Protein AF-A0A432ML93-F1 (afdb_monomer)

Foldseek 3Di:
DDPLVVVLVVLVVVVVVLVVVCVPPDLVQQLPAPVVRQAGNLLVLLLLLLVLCVPLPCVPPNDDPCCCVLPNPLSCQCNHPPHGRDSDPVSDDRSVVSVSSSVSSSVVSSVVSD

Mean predicted aligned error: 2.67 Å

Organism: NCBI:txid2080755

Solvent-accessible surface area (backbone atoms only — not comparable to full-atom values): 6580 Å² total; per-residue (Å²): 131,54,77,64,56,52,51,53,52,48,54,54,49,53,49,52,54,55,49,60,63,46,76,81,51,60,69,88,54,26,39,54,53,53,91,93,49,82,53,28,53,51,49,53,52,32,28,51,28,40,49,50,38,49,62,62,36,35,70,73,73,46,87,56,94,66,42,58,80,48,56,36,71,67,54,48,55,65,32,28,94,88,48,75,69,69,62,56,63,89,82,49,75,57,60,70,58,40,50,50,35,30,53,48,34,52,54,52,40,51,69,74,74,110

InterPro domains:
  IPR024775 Hercynine oxygenase, DinB-like domain [PF12867] (13-113)
  IPR034660 DinB/YfiT-like putative metalloenzymes [G3DSA:1.20.120.450] (2-114)
  IPR034660 DinB/YfiT-like putative metalloenzymes [SSF109854] (3-113)

Str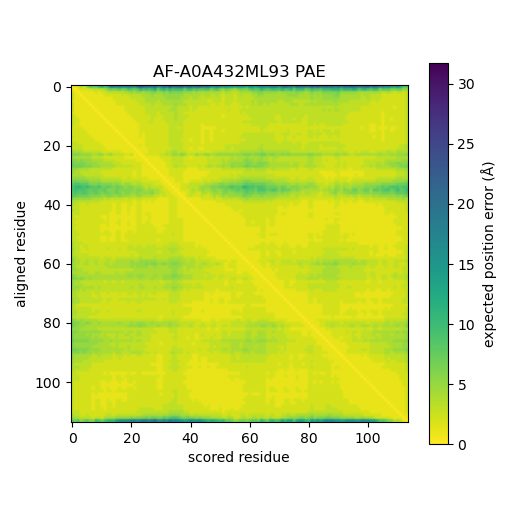ucture (mmCIF, N/CA/C/O backbone):
data_AF-A0A432ML93-F1
#
_entry.id   AF-A0A432ML93-F1
#
loop_
_atom_site.group_PDB
_atom_site.id
_atom_site.type_symbol
_atom_site.label_atom_id
_atom_site.label_alt_id
_atom_site.label_comp_id
_atom_site.label_asym_id
_atom_site.label_entity_id
_atom_site.label_seq_id
_atom_site.pdbx_PDB_ins_code
_atom_site.Cartn_x
_atom_site.Cartn_y
_atom_site.Cartn_z
_atom_site.occupancy
_atom_site.B_iso_or_equiv
_atom_site.auth_seq_id
_atom_site.auth_comp_id
_atom_site.auth_asym_id
_atom_site.auth_atom_id
_atom_site.pdbx_PDB_model_num
ATOM 1 N N . MET A 1 1 ? -27.423 5.506 6.562 1.00 77.12 1 MET A N 1
ATOM 2 C CA . MET A 1 1 ? -25.968 5.454 6.367 1.00 77.12 1 MET A CA 1
ATOM 3 C C . MET A 1 1 ? -25.321 6.489 7.273 1.00 77.12 1 MET A C 1
ATOM 5 O O . MET A 1 1 ? -25.632 7.671 7.145 1.00 77.12 1 MET A O 1
ATOM 9 N N . SER A 1 2 ? -24.512 6.057 8.233 1.00 94.62 2 SER A N 1
ATOM 10 C CA . SER A 1 2 ? -23.703 6.920 9.088 1.00 94.62 2 SER A CA 1
ATOM 11 C C . SER A 1 2 ? -22.496 7.464 8.315 1.00 94.62 2 SER A C 1
ATOM 13 O O . SER A 1 2 ? -22.122 6.951 7.259 1.00 94.62 2 SER A O 1
ATOM 15 N N . ARG A 1 3 ? -21.850 8.508 8.849 1.00 94.50 3 ARG A N 1
ATOM 16 C CA . ARG A 1 3 ? -20.603 9.032 8.268 1.00 94.50 3 ARG A CA 1
ATOM 17 C C . ARG A 1 3 ? -19.490 7.979 8.263 1.00 94.50 3 ARG A C 1
ATOM 19 O O . ARG A 1 3 ? -18.679 7.983 7.346 1.00 94.50 3 ARG A O 1
ATOM 26 N N . LEU A 1 4 ? -19.454 7.105 9.269 1.00 92.12 4 LEU A N 1
ATOM 27 C CA . LEU A 1 4 ? -18.480 6.020 9.348 1.00 92.12 4 LEU A CA 1
ATOM 28 C C . LEU A 1 4 ? -18.737 4.972 8.260 1.00 92.12 4 LEU A C 1
ATOM 30 O O . LEU A 1 4 ? -17.817 4.652 7.520 1.00 92.12 4 LEU A O 1
ATOM 34 N N . GLU A 1 5 ? -19.990 4.536 8.094 1.00 94.69 5 GLU A N 1
ATOM 35 C CA . GLU A 1 5 ? -20.388 3.588 7.038 1.00 94.69 5 GLU A CA 1
ATOM 36 C C . GLU A 1 5 ? -20.008 4.114 5.645 1.00 94.69 5 GLU A C 1
ATOM 38 O O . GLU A 1 5 ? -19.410 3.392 4.853 1.00 94.69 5 GLU A O 1
ATOM 43 N N . LEU A 1 6 ? -20.250 5.404 5.376 1.00 95.75 6 LEU A N 1
ATOM 44 C CA . LEU A 1 6 ? -19.842 6.035 4.117 1.00 95.75 6 LEU A CA 1
ATOM 45 C C . LEU A 1 6 ? -18.318 5.990 3.898 1.00 95.75 6 LEU A C 1
ATOM 47 O O . LEU A 1 6 ? -17.862 5.737 2.785 1.00 95.75 6 LEU A O 1
ATOM 51 N N . LEU A 1 7 ? -17.522 6.265 4.935 1.00 93.12 7 LEU A N 1
ATOM 52 C CA . LEU A 1 7 ? -16.058 6.257 4.835 1.00 93.12 7 LEU A CA 1
ATOM 53 C C . LEU A 1 7 ? -15.514 4.837 4.634 1.00 93.12 7 LEU A C 1
ATOM 55 O O . LEU A 1 7 ? -14.605 4.644 3.829 1.00 93.12 7 LEU A O 1
ATOM 59 N N . VAL A 1 8 ? -16.094 3.846 5.311 1.00 94.44 8 VAL A N 1
ATOM 60 C CA . VAL A 1 8 ? -15.763 2.427 5.120 1.00 94.44 8 VAL A CA 1
ATOM 61 C C . VAL A 1 8 ? -16.056 1.996 3.678 1.00 94.44 8 VAL A C 1
ATOM 63 O O . VAL A 1 8 ? -15.187 1.416 3.020 1.00 94.44 8 VAL A O 1
ATOM 66 N N . ASP A 1 9 ? -17.216 2.371 3.133 1.00 96.19 9 ASP A N 1
ATOM 67 C CA . ASP A 1 9 ? -17.572 2.103 1.734 1.00 96.19 9 ASP A CA 1
ATOM 68 C C . ASP A 1 9 ? -16.611 2.770 0.739 1.00 96.19 9 ASP A C 1
ATOM 70 O O . ASP A 1 9 ? -16.273 2.186 -0.300 1.00 96.19 9 ASP A O 1
ATOM 74 N N . GLN A 1 10 ? -16.134 3.981 1.043 1.00 96.00 10 GLN A N 1
ATOM 75 C CA . GLN A 1 10 ? -15.146 4.684 0.221 1.00 96.00 10 GLN A CA 1
ATOM 76 C C . GLN A 1 10 ? -13.784 3.983 0.229 1.00 96.00 10 GLN A C 1
ATOM 78 O O . GLN A 1 10 ? -13.203 3.800 -0.844 1.00 96.00 10 GLN A O 1
ATOM 83 N N . ILE A 1 11 ? -13.303 3.531 1.392 1.00 95.56 11 ILE A N 1
ATOM 84 C CA . ILE A 1 11 ? -12.059 2.750 1.497 1.00 95.56 11 ILE A CA 1
ATOM 85 C C . ILE A 1 11 ? -12.195 1.450 0.690 1.00 95.56 11 ILE A C 1
ATOM 87 O O . ILE A 1 11 ? -11.336 1.137 -0.137 1.00 95.56 11 ILE A O 1
ATOM 91 N N . GLY A 1 12 ? -13.312 0.731 0.842 1.00 97.12 12 GLY A N 1
ATOM 92 C CA . GLY A 1 12 ? -13.589 -0.484 0.070 1.00 97.12 12 GLY A CA 1
ATOM 93 C C . GLY A 1 12 ? -13.683 -0.237 -1.442 1.00 97.12 12 GLY A C 1
ATOM 94 O O . GLY A 1 12 ? -13.204 -1.041 -2.241 1.00 97.12 12 GLY A O 1
ATOM 95 N N . SER A 1 13 ? -14.261 0.890 -1.861 1.00 97.81 13 SER A N 1
ATOM 96 C CA . SER A 1 13 ? -14.356 1.262 -3.279 1.00 97.81 13 SER A CA 1
ATOM 97 C C . SER A 1 13 ? -12.990 1.598 -3.877 1.00 97.81 13 SER A C 1
ATOM 99 O O . SER A 1 13 ? -12.653 1.088 -4.946 1.00 97.81 13 SER A O 1
ATOM 101 N N . ALA A 1 14 ? -12.171 2.381 -3.168 1.00 97.44 14 ALA A N 1
ATOM 102 C CA . ALA A 1 14 ? -10.799 2.685 -3.573 1.00 97.44 14 ALA A CA 1
ATOM 103 C C . ALA A 1 14 ? -9.937 1.415 -3.667 1.00 97.44 14 ALA A C 1
ATOM 105 O O . ALA A 1 14 ? -9.172 1.256 -4.624 1.00 97.44 14 ALA A O 1
ATOM 106 N N . ARG A 1 15 ? -10.107 0.475 -2.725 1.00 97.88 15 ARG A N 1
ATOM 107 C CA . ARG A 1 15 ? -9.464 -0.844 -2.756 1.00 97.88 15 ARG A CA 1
ATOM 108 C C . ARG A 1 15 ? -9.823 -1.609 -4.026 1.00 97.88 15 ARG A C 1
ATOM 110 O O . ARG A 1 15 ? -8.921 -2.029 -4.745 1.00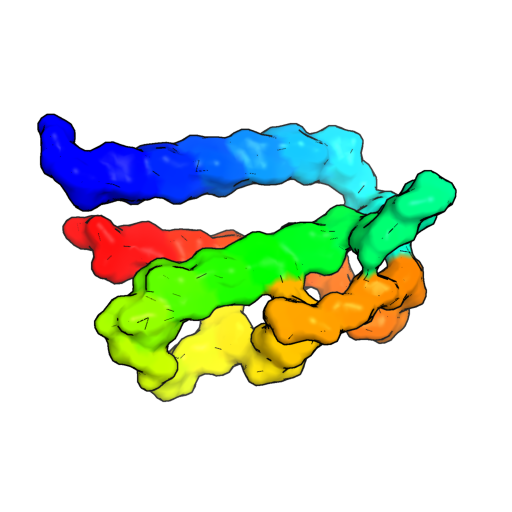 97.88 15 ARG A O 1
ATOM 117 N N . ARG A 1 16 ? -11.120 -1.773 -4.313 1.00 98.06 16 ARG A N 1
ATOM 118 C CA . ARG A 1 16 ? -11.596 -2.515 -5.494 1.00 98.06 16 ARG A CA 1
ATOM 119 C C . ARG A 1 16 ? -11.088 -1.905 -6.795 1.00 98.06 16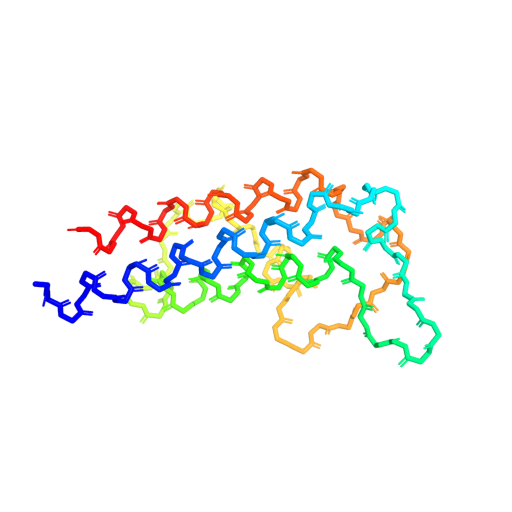 ARG A C 1
ATOM 121 O O . ARG A 1 16 ? -10.589 -2.640 -7.635 1.00 98.06 16 ARG A O 1
ATOM 128 N N . TYR A 1 17 ? -11.160 -0.581 -6.926 1.00 97.88 17 TYR A N 1
ATOM 129 C CA . TYR A 1 17 ? -10.642 0.119 -8.100 1.00 97.88 17 TYR A CA 1
ATOM 130 C C . TYR A 1 17 ? -9.130 -0.079 -8.271 1.00 97.88 17 TYR A C 1
ATOM 132 O O . TYR A 1 17 ? -8.653 -0.371 -9.363 1.00 97.88 17 TYR A O 1
ATOM 140 N N . SER A 1 18 ? -8.366 0.019 -7.180 1.00 96.94 18 SER A N 1
ATOM 141 C CA . SER A 1 18 ? -6.919 -0.216 -7.232 1.00 96.94 18 SER A CA 1
ATOM 142 C C . SER A 1 18 ? -6.606 -1.646 -7.669 1.00 96.94 18 SER A C 1
ATOM 144 O O . SER A 1 18 ? -5.729 -1.845 -8.498 1.00 96.94 18 SER A O 1
ATOM 146 N N . LEU A 1 19 ? -7.337 -2.639 -7.150 1.00 96.94 19 LEU A N 1
ATOM 147 C CA . LEU A 1 19 ? -7.161 -4.037 -7.544 1.00 96.94 19 LEU A CA 1
ATOM 148 C C . LEU A 1 19 ? -7.532 -4.281 -9.010 1.00 96.94 19 LEU A C 1
ATOM 150 O O . LEU A 1 19 ? -6.759 -4.938 -9.695 1.00 96.94 19 LEU A O 1
ATOM 154 N N . SER A 1 20 ? -8.618 -3.688 -9.516 1.00 97.25 20 SER A N 1
ATOM 155 C CA . SER A 1 20 ? -8.982 -3.842 -10.930 1.00 97.25 20 SER A CA 1
ATOM 156 C C . SER A 1 20 ? -7.925 -3.279 -11.880 1.00 97.25 20 SER A C 1
ATOM 158 O O . SER A 1 20 ? -7.739 -3.815 -12.960 1.00 97.25 20 SER A O 1
ATOM 160 N N . LEU A 1 21 ? -7.198 -2.226 -11.480 1.00 95.62 21 LEU A N 1
ATOM 161 C CA . LEU A 1 21 ? -6.063 -1.727 -12.267 1.00 95.62 21 LEU A CA 1
ATOM 162 C C . LEU A 1 21 ? -4.872 -2.695 -12.257 1.00 95.62 21 LEU A C 1
ATOM 164 O O . LEU A 1 21 ? -4.107 -2.728 -13.215 1.00 95.62 21 LEU A O 1
ATOM 168 N N . LEU A 1 22 ? -4.679 -3.445 -11.168 1.00 96.12 22 LEU A N 1
ATOM 169 C CA . LEU A 1 22 ? -3.581 -4.407 -11.042 1.00 96.12 22 LEU A CA 1
ATOM 170 C C . LEU A 1 22 ? -3.856 -5.713 -11.785 1.00 96.12 22 LEU A C 1
ATOM 172 O O . LEU A 1 22 ? -2.900 -6.356 -12.208 1.00 96.12 22 LEU A O 1
ATOM 176 N N . ASP A 1 23 ? -5.123 -6.098 -11.940 1.00 95.38 23 ASP A N 1
ATOM 177 C CA . ASP A 1 23 ? -5.511 -7.337 -12.624 1.00 95.38 23 ASP A CA 1
ATOM 178 C C . ASP A 1 23 ? -5.054 -7.358 -14.100 1.00 95.38 23 ASP A C 1
ATOM 180 O O . ASP A 1 23 ? -4.777 -8.426 -14.643 1.00 95.38 23 ASP A O 1
ATOM 184 N N . ASP A 1 24 ? -4.869 -6.182 -14.710 1.00 94.38 24 ASP A N 1
ATOM 185 C CA . ASP A 1 24 ? -4.379 -6.018 -16.086 1.00 94.38 24 ASP A CA 1
ATOM 186 C C . ASP A 1 24 ? -2.842 -5.876 -16.193 1.00 94.38 24 ASP A C 1
ATOM 188 O O . ASP A 1 24 ? -2.308 -5.663 -17.285 1.00 94.38 24 ASP A O 1
ATOM 192 N N . ILE A 1 25 ? -2.097 -5.974 -15.081 1.00 96.12 25 ILE A N 1
ATOM 193 C CA . ILE A 1 25 ? -0.639 -5.772 -15.045 1.00 96.12 25 ILE A CA 1
ATOM 194 C C . ILE A 1 25 ? 0.063 -7.065 -14.629 1.00 96.12 25 ILE A C 1
ATOM 196 O O . ILE A 1 25 ? -0.026 -7.504 -13.480 1.00 96.12 25 ILE A O 1
ATOM 200 N N . ALA A 1 26 ? 0.849 -7.641 -15.541 1.00 95.69 26 ALA A N 1
ATOM 201 C CA . ALA A 1 26 ? 1.651 -8.824 -15.249 1.00 95.69 26 ALA A CA 1
ATOM 202 C C . ALA A 1 26 ? 2.638 -8.564 -14.096 1.00 95.69 26 ALA A C 1
ATOM 204 O O . ALA A 1 26 ? 3.308 -7.533 -14.059 1.00 95.69 26 ALA A O 1
ATOM 205 N N . GLU A 1 27 ? 2.789 -9.523 -13.175 1.00 93.50 27 GLU A N 1
ATOM 206 C CA . GLU A 1 27 ? 3.689 -9.374 -12.016 1.00 93.50 27 GLU A CA 1
ATOM 207 C C . GLU A 1 27 ? 5.141 -9.057 -12.415 1.00 93.50 27 GLU A C 1
ATOM 209 O O . GLU A 1 27 ? 5.820 -8.298 -11.725 1.00 93.50 27 GLU A O 1
ATOM 214 N N . GLY A 1 28 ? 5.609 -9.585 -13.552 1.00 94.25 28 GLY A N 1
ATOM 215 C CA . GLY A 1 28 ? 6.945 -9.299 -14.087 1.00 94.25 28 GLY A CA 1
ATOM 216 C C . GLY A 1 28 ? 7.173 -7.826 -14.446 1.00 94.25 28 GLY A C 1
ATOM 217 O O . GLY A 1 28 ? 8.311 -7.366 -14.433 1.00 94.25 28 GLY A O 1
ATOM 218 N N . ASP A 1 29 ? 6.102 -7.068 -14.689 1.00 96.31 29 ASP A N 1
ATOM 219 C CA . ASP A 1 29 ? 6.162 -5.645 -15.019 1.00 96.31 29 ASP A CA 1
ATOM 220 C C . ASP A 1 29 ? 6.091 -4.735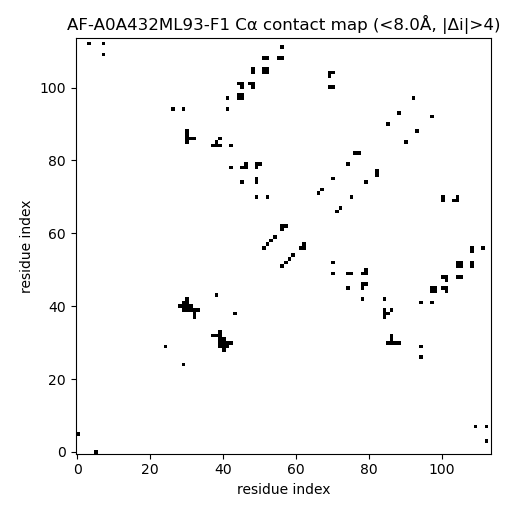 -13.784 1.00 96.31 29 ASP A C 1
ATOM 222 O O . ASP A 1 29 ? 6.196 -3.514 -13.911 1.00 96.31 29 ASP A O 1
ATOM 226 N N . TRP A 1 30 ? 5.942 -5.283 -12.572 1.00 97.44 30 TRP A N 1
ATOM 227 C CA . TRP A 1 30 ? 5.702 -4.466 -11.376 1.00 97.44 30 TRP A CA 1
ATOM 228 C C . TRP A 1 30 ? 6.863 -3.541 -10.988 1.00 97.44 30 TRP A C 1
ATOM 230 O O . TRP A 1 30 ? 6.646 -2.524 -10.321 1.00 97.44 30 TRP A O 1
ATOM 240 N N . PHE A 1 31 ? 8.085 -3.885 -11.390 1.00 97.56 31 PHE A N 1
ATOM 241 C CA . PHE A 1 31 ? 9.299 -3.101 -11.131 1.00 97.56 31 PHE A CA 1
ATOM 242 C C . PHE A 1 31 ? 9.694 -2.215 -12.316 1.00 97.56 31 PHE 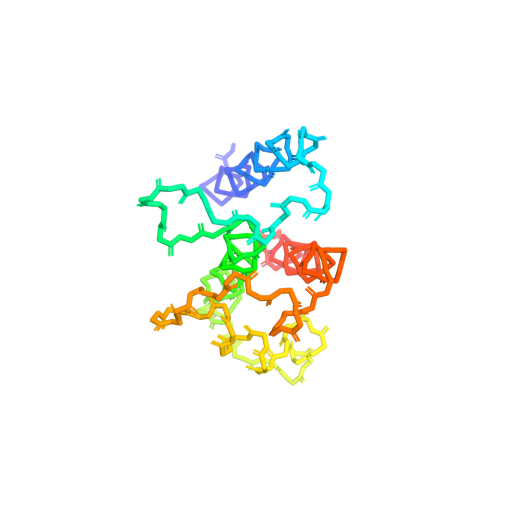A C 1
ATOM 244 O O . PHE A 1 31 ? 10.617 -1.411 -12.219 1.00 97.56 31 PHE A O 1
ATOM 251 N N . ARG A 1 32 ? 8.971 -2.309 -13.440 1.00 96.38 32 ARG A N 1
ATOM 252 C CA . ARG A 1 32 ? 9.234 -1.478 -14.611 1.00 96.38 32 ARG A CA 1
ATOM 253 C C . ARG A 1 32 ? 8.922 -0.019 -14.285 1.00 96.38 32 ARG A C 1
ATOM 255 O O . ARG A 1 32 ? 7.763 0.346 -14.094 1.00 96.38 32 ARG A O 1
ATOM 262 N N . MET A 1 33 ? 9.949 0.826 -14.299 1.00 95.88 33 MET A N 1
ATOM 263 C CA . MET A 1 33 ? 9.798 2.281 -14.289 1.00 95.88 33 MET A CA 1
ATOM 264 C C . MET A 1 33 ? 9.664 2.789 -15.734 1.00 95.88 33 MET A C 1
ATOM 266 O O . MET A 1 33 ? 10.592 2.617 -16.528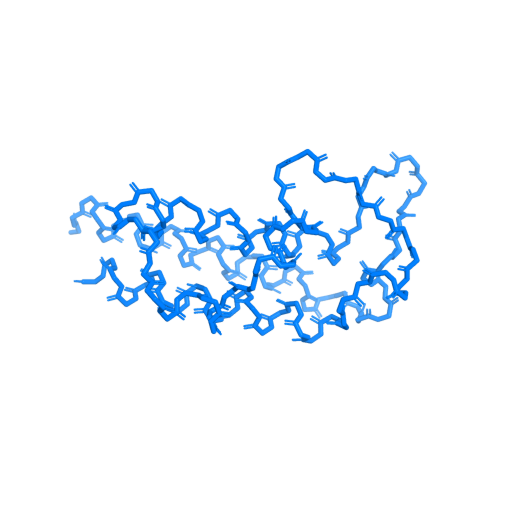 1.00 95.88 33 MET A O 1
ATOM 270 N N . PRO A 1 34 ? 8.519 3.379 -16.130 1.00 91.56 34 PRO A N 1
ATOM 271 C CA . PRO A 1 34 ? 8.372 3.991 -17.450 1.00 91.56 34 PRO A CA 1
ATOM 272 C C . PRO A 1 34 ? 9.375 5.134 -17.661 1.00 91.56 34 PRO A C 1
ATOM 274 O O . PRO A 1 34 ? 9.827 5.751 -16.699 1.00 91.56 34 PRO A O 1
ATOM 277 N N . SER A 1 35 ? 9.683 5.471 -18.917 1.00 92.81 35 SER A N 1
ATOM 278 C CA . SER A 1 35 ? 10.531 6.634 -19.219 1.00 92.81 35 SER A CA 1
ATOM 279 C C . SER A 1 35 ? 9.922 7.917 -18.639 1.00 92.81 35 SER A C 1
ATOM 281 O O . SER A 1 35 ? 8.734 8.180 -18.822 1.00 92.81 35 SER A O 1
ATOM 283 N N . GLY A 1 36 ? 10.723 8.681 -17.890 1.00 91.06 36 GLY A N 1
ATOM 284 C CA . GLY A 1 36 ? 10.264 9.861 -17.147 1.00 91.06 36 GLY A CA 1
ATOM 285 C C . GLY A 1 36 ? 9.409 9.553 -15.907 1.00 91.06 36 GLY A C 1
ATOM 286 O O . GLY A 1 36 ? 9.033 10.472 -15.183 1.00 91.06 36 GLY A O 1
ATOM 287 N N . GLY A 1 37 ? 9.108 8.280 -15.640 1.00 90.31 37 GLY A N 1
ATOM 288 C CA . GLY A 1 37 ? 8.423 7.835 -14.435 1.00 90.31 37 GLY A CA 1
ATOM 289 C C . GLY A 1 37 ? 9.350 7.871 -13.223 1.00 90.31 37 GLY A C 1
ATOM 290 O O . GLY A 1 37 ? 10.508 7.473 -13.300 1.00 90.31 37 GLY A O 1
ATOM 291 N N . ILE A 1 38 ? 8.823 8.328 -12.088 1.00 93.69 38 ILE A N 1
ATOM 292 C CA . ILE A 1 38 ? 9.566 8.430 -10.819 1.00 93.69 38 ILE A CA 1
ATOM 293 C C . ILE A 1 38 ? 9.229 7.305 -9.830 1.00 93.69 38 ILE A C 1
ATOM 295 O O . ILE A 1 38 ? 9.777 7.270 -8.737 1.00 93.69 38 ILE A O 1
ATOM 299 N N . THR A 1 39 ? 8.318 6.396 -10.199 1.00 96.00 39 THR A N 1
ATOM 300 C CA . THR A 1 39 ? 7.911 5.231 -9.396 1.00 96.00 39 THR A CA 1
ATOM 301 C C . THR A 1 39 ? 7.568 4.041 -10.302 1.00 96.00 39 THR A C 1
ATOM 303 O O . THR A 1 39 ? 7.456 4.199 -11.520 1.00 96.00 39 THR A O 1
ATOM 306 N N . HIS A 1 40 ? 7.345 2.871 -9.705 1.00 97.06 40 HIS A N 1
ATOM 307 C CA . HIS A 1 40 ? 6.836 1.664 -10.362 1.00 97.06 40 HIS A CA 1
ATOM 308 C C . HIS A 1 40 ? 5.660 1.070 -9.563 1.00 97.06 40 HIS A C 1
ATOM 310 O O . HIS A 1 40 ? 5.381 1.487 -8.435 1.00 97.06 40 HIS A O 1
ATOM 316 N N . VAL A 1 41 ? 4.962 0.086 -10.137 1.00 97.88 41 VAL A N 1
ATOM 317 C CA . VAL A 1 41 ? 3.734 -0.494 -9.561 1.00 97.88 41 VAL A CA 1
ATOM 318 C C . VAL A 1 41 ? 3.987 -1.111 -8.185 1.00 97.88 41 VAL A C 1
ATOM 320 O O . VAL A 1 41 ? 3.251 -0.807 -7.252 1.00 97.88 41 VAL A O 1
ATOM 323 N N . ALA A 1 42 ? 5.049 -1.907 -8.015 1.00 98.19 42 ALA A N 1
ATOM 324 C CA . ALA A 1 42 ? 5.373 -2.506 -6.717 1.00 98.19 42 ALA A CA 1
ATOM 325 C C . ALA A 1 42 ? 5.530 -1.454 -5.603 1.00 98.19 42 ALA A C 1
ATOM 327 O O . ALA A 1 42 ? 5.018 -1.663 -4.502 1.00 98.19 42 ALA A O 1
ATOM 328 N N . TRP A 1 43 ? 6.161 -0.307 -5.887 1.00 98.31 43 TRP A N 1
ATOM 329 C CA . TRP A 1 43 ? 6.280 0.770 -4.906 1.00 98.31 43 TRP A CA 1
ATOM 330 C C . TRP A 1 43 ? 4.924 1.396 -4.594 1.00 98.31 43 TRP A C 1
ATOM 332 O O . TRP A 1 43 ? 4.604 1.567 -3.425 1.00 98.31 43 TRP A O 1
ATOM 342 N N . GLN A 1 44 ? 4.092 1.669 -5.605 1.00 97.81 44 GLN A N 1
ATOM 343 C CA . GLN A 1 44 ? 2.752 2.234 -5.397 1.00 97.81 44 GLN A CA 1
ATOM 344 C C . GLN A 1 44 ? 1.873 1.314 -4.539 1.00 97.81 44 GLN A C 1
ATOM 346 O O . GLN A 1 44 ? 1.259 1.754 -3.571 1.00 97.81 44 GLN A O 1
ATOM 351 N N . VAL A 1 45 ? 1.862 0.016 -4.842 1.00 98.44 45 VAL A N 1
ATOM 352 C CA . VAL A 1 45 ? 1.093 -0.996 -4.103 1.00 98.44 45 VAL A CA 1
ATOM 353 C C . VAL A 1 45 ? 1.581 -1.106 -2.656 1.00 98.44 45 VAL A C 1
ATOM 355 O O . VAL A 1 45 ? 0.766 -1.135 -1.731 1.00 98.44 45 VAL A O 1
ATOM 358 N N . GLY A 1 46 ? 2.898 -1.113 -2.437 1.00 98.56 46 GLY A N 1
ATOM 359 C CA . GLY A 1 46 ? 3.457 -1.112 -1.089 1.00 98.56 46 GLY A CA 1
ATOM 360 C C . GLY A 1 46 ? 3.189 0.193 -0.334 1.00 98.56 46 GLY A C 1
ATOM 361 O O . GLY A 1 46 ? 2.848 0.160 0.848 1.00 98.56 46 GLY A O 1
ATOM 362 N N . HIS A 1 47 ? 3.250 1.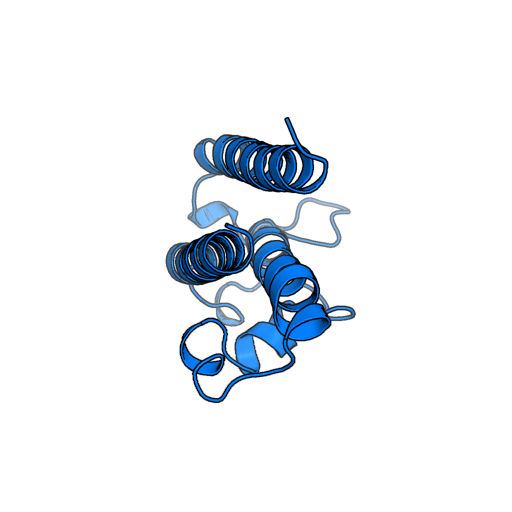337 -1.018 1.00 98.62 47 HIS A N 1
ATOM 363 C CA . HIS A 1 47 ? 2.968 2.645 -0.433 1.00 98.62 47 HIS A CA 1
ATOM 364 C C . HIS A 1 47 ? 1.503 2.779 -0.003 1.00 98.62 47 HIS A C 1
ATOM 366 O O . HIS A 1 47 ? 1.228 3.347 1.052 1.00 98.62 47 HIS A O 1
ATOM 372 N N . LEU A 1 48 ? 0.561 2.202 -0.757 1.00 98.50 48 LEU A N 1
ATOM 373 C CA . LEU A 1 48 ? -0.847 2.130 -0.355 1.00 98.50 48 LEU A CA 1
ATOM 374 C C . LEU A 1 48 ? -1.026 1.335 0.946 1.00 98.50 48 LEU A C 1
ATOM 376 O O . LEU A 1 48 ? -1.727 1.797 1.844 1.00 98.50 48 LEU A O 1
ATOM 380 N N . ALA A 1 49 ? -0.343 0.194 1.090 1.00 98.69 49 ALA A N 1
ATOM 381 C CA . ALA A 1 49 ? -0.393 -0.604 2.319 1.00 98.69 49 ALA A CA 1
ATOM 382 C C . ALA A 1 49 ? 0.205 0.158 3.511 1.00 98.69 49 ALA A C 1
ATOM 384 O O . ALA A 1 49 ? -0.370 0.175 4.599 1.00 98.69 49 ALA A O 1
ATOM 385 N N . PHE A 1 50 ? 1.336 0.837 3.296 1.00 98.69 50 PHE A N 1
ATOM 386 C CA . PHE A 1 50 ? 1.932 1.734 4.283 1.00 98.69 50 PHE A CA 1
ATOM 387 C C . PHE A 1 50 ? 0.954 2.844 4.698 1.00 98.69 50 PHE A C 1
ATOM 389 O O . PHE A 1 50 ? 0.738 3.059 5.890 1.00 98.69 50 PHE A O 1
ATOM 396 N N . ALA A 1 51 ? 0.350 3.542 3.735 1.00 98.31 51 ALA A N 1
ATOM 397 C CA . ALA A 1 51 ? -0.533 4.671 3.998 1.00 98.31 51 ALA A CA 1
ATOM 398 C C . ALA A 1 51 ? -1.793 4.246 4.764 1.00 98.31 51 ALA A C 1
ATOM 400 O O . ALA A 1 51 ? -2.152 4.896 5.746 1.00 98.31 51 ALA A O 1
ATOM 401 N N . GLU A 1 52 ? -2.427 3.140 4.368 1.00 98.00 52 GLU A N 1
ATOM 402 C CA . GLU A 1 52 ? -3.610 2.610 5.050 1.00 98.00 52 GLU A CA 1
ATOM 403 C C . GLU A 1 52 ? -3.284 2.194 6.490 1.00 98.00 52 GLU A C 1
ATOM 405 O O . GLU A 1 52 ? -3.986 2.606 7.412 1.00 98.00 52 GLU A O 1
ATOM 410 N N . TYR A 1 53 ? -2.165 1.497 6.724 1.00 98.50 53 TYR A N 1
ATOM 411 C CA . TYR A 1 53 ? -1.716 1.177 8.083 1.00 98.50 53 TYR A CA 1
ATOM 412 C C . TYR A 1 53 ? -1.495 2.442 8.926 1.00 98.50 53 TYR A C 1
ATOM 414 O O . TYR A 1 53 ? -2.043 2.571 10.023 1.00 98.50 53 TYR A O 1
ATOM 422 N N . ARG A 1 54 ? -0.719 3.406 8.413 1.00 97.94 54 ARG A N 1
ATOM 423 C CA . ARG A 1 54 ? -0.366 4.618 9.167 1.00 97.94 54 ARG A CA 1
ATOM 424 C C . ARG A 1 54 ? -1.597 5.452 9.509 1.00 97.94 54 ARG A C 1
ATOM 426 O O . ARG A 1 54 ? -1.657 6.012 10.600 1.00 97.94 54 ARG A O 1
ATOM 433 N N . LEU A 1 55 ? -2.557 5.559 8.590 1.00 95.75 55 LEU A N 1
ATOM 434 C CA . LEU A 1 55 ? -3.701 6.465 8.719 1.00 95.75 55 LEU A CA 1
ATOM 435 C C . LEU A 1 55 ? -4.925 5.824 9.378 1.00 95.75 55 LEU A C 1
ATOM 437 O O . LEU A 1 55 ? -5.582 6.497 10.168 1.00 95.75 55 LEU A O 1
ATOM 441 N N . ALA A 1 56 ? -5.236 4.564 9.073 1.00 95.31 56 ALA A N 1
ATOM 442 C CA . ALA A 1 56 ? -6.428 3.896 9.595 1.00 95.31 56 ALA A CA 1
ATOM 443 C C . ALA A 1 56 ? -6.161 3.130 10.898 1.00 95.31 56 ALA A C 1
ATOM 445 O O . ALA A 1 56 ? -7.081 2.949 11.690 1.00 95.31 56 ALA A O 1
ATOM 446 N N . LEU A 1 57 ? -4.915 2.709 11.148 1.00 96.62 57 LEU A N 1
ATOM 447 C CA . LEU A 1 57 ? -4.553 1.941 12.341 1.00 96.62 57 LEU A CA 1
ATOM 448 C C . LEU A 1 57 ? -3.697 2.773 13.294 1.00 96.62 57 LEU A C 1
ATOM 450 O O . LEU A 1 57 ? -4.182 3.206 14.338 1.00 96.62 57 LEU A O 1
ATOM 454 N N . GLU A 1 58 ? -2.447 3.065 12.934 1.00 97.50 58 GLU A N 1
ATOM 455 C CA . GLU A 1 58 ? -1.500 3.694 13.863 1.00 97.50 58 GLU A CA 1
ATOM 456 C C . GLU A 1 58 ? -1.979 5.069 14.352 1.00 97.50 58 GLU A C 1
ATOM 458 O O . GLU A 1 58 ? -1.933 5.357 15.547 1.00 97.50 58 GLU A O 1
ATOM 463 N N . ARG A 1 59 ? -2.497 5.916 13.455 1.00 95.38 59 ARG A N 1
ATOM 464 C CA . ARG A 1 59 ? -3.009 7.253 13.803 1.00 95.38 59 ARG A CA 1
ATOM 465 C C . ARG A 1 59 ? -4.124 7.220 14.851 1.00 95.38 59 ARG A C 1
ATOM 467 O O . ARG A 1 59 ? -4.244 8.182 15.610 1.00 95.38 59 ARG A O 1
ATOM 474 N N . ILE A 1 60 ? -4.950 6.174 14.835 1.00 91.44 60 ILE A N 1
ATOM 475 C CA . ILE A 1 60 ? -6.178 6.069 15.631 1.00 91.44 60 ILE A CA 1
ATOM 476 C C . ILE A 1 60 ? -5.912 5.340 16.946 1.00 91.44 60 ILE A C 1
ATOM 478 O O . ILE A 1 60 ? -6.299 5.826 18.006 1.00 91.44 60 ILE A O 1
ATOM 482 N N . ARG A 1 61 ? -5.235 4.187 16.881 1.00 94.00 61 ARG A N 1
ATOM 483 C CA . ARG A 1 61 ? -5.038 3.286 18.027 1.00 94.00 61 ARG A CA 1
ATOM 484 C C . ARG A 1 61 ? -3.595 3.180 18.521 1.00 94.00 61 ARG A C 1
ATOM 486 O O . ARG A 1 61 ? -3.344 2.448 19.475 1.00 94.00 61 ARG A O 1
ATOM 493 N N . GLY A 1 62 ? -2.659 3.883 17.887 1.00 96.38 62 GLY A N 1
ATOM 494 C CA . GLY A 1 62 ? -1.230 3.688 18.109 1.00 96.38 62 GLY A CA 1
ATOM 495 C C . GLY A 1 62 ? -0.731 2.339 17.583 1.00 96.38 62 GLY A C 1
ATOM 496 O O . GLY A 1 62 ? -1.493 1.514 17.068 1.00 96.38 62 GLY A O 1
ATOM 497 N N . VAL A 1 63 ? 0.576 2.122 17.725 1.00 96.88 63 VAL A N 1
ATOM 498 C CA . VAL A 1 63 ? 1.223 0.843 17.403 1.00 96.88 63 VAL A CA 1
ATOM 499 C C . VAL A 1 63 ? 0.870 -0.188 18.477 1.00 96.88 63 VAL A C 1
ATOM 501 O O . VAL A 1 63 ? 0.978 0.090 19.672 1.00 96.88 63 VAL A O 1
ATOM 504 N N . ARG A 1 64 ? 0.463 -1.387 18.058 1.00 96.38 64 ARG A N 1
ATOM 505 C CA . ARG A 1 64 ? 0.223 -2.550 18.923 1.00 96.38 64 ARG A CA 1
ATOM 506 C C . ARG A 1 64 ? 1.341 -3.592 18.766 1.00 96.38 64 ARG A C 1
ATOM 508 O O . ARG A 1 64 ? 1.9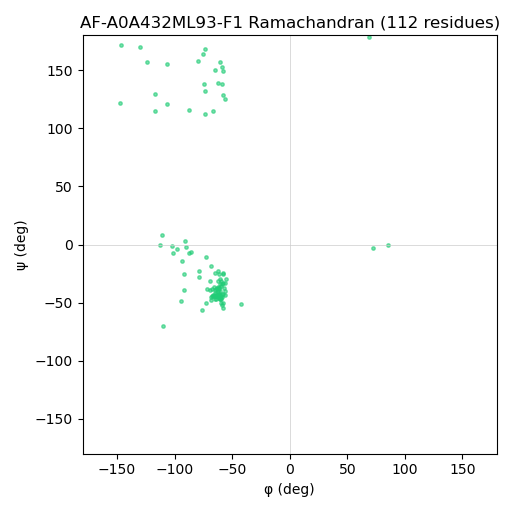50 -3.665 17.701 1.00 96.38 64 ARG A O 1
ATOM 515 N N . PRO A 1 65 ? 1.572 -4.449 19.781 1.00 96.44 65 PRO A N 1
ATOM 516 C CA . PRO A 1 65 ? 2.620 -5.474 19.738 1.00 96.44 65 PRO A CA 1
ATOM 517 C C . PRO A 1 65 ? 2.549 -6.437 18.545 1.00 96.44 65 PRO A C 1
ATOM 519 O O . PRO A 1 65 ? 3.589 -6.901 18.093 1.00 96.44 65 PRO A O 1
ATOM 522 N N . ASP A 1 66 ? 1.350 -6.705 18.018 1.00 95.12 66 ASP A N 1
ATOM 523 C CA . ASP A 1 66 ? 1.146 -7.631 16.894 1.00 95.12 66 ASP A CA 1
ATOM 524 C C . ASP A 1 66 ? 1.283 -6.967 15.510 1.00 95.12 66 ASP A C 1
ATOM 526 O O . ASP A 1 66 ? 1.282 -7.657 14.488 1.00 95.12 66 ASP A O 1
ATOM 530 N N . ASP A 1 67 ? 1.414 -5.637 15.441 1.00 97.00 67 ASP A N 1
ATOM 531 C CA . ASP A 1 67 ? 1.520 -4.911 14.169 1.00 97.00 67 ASP A CA 1
ATOM 532 C C . ASP A 1 67 ? 2.730 -5.326 13.305 1.00 97.00 67 ASP A C 1
ATOM 534 O O . ASP A 1 67 ? 2.568 -5.383 12.086 1.00 97.00 67 ASP A O 1
ATOM 538 N N . PRO A 1 68 ? 3.891 -5.742 13.852 1.00 97.06 68 PRO A N 1
ATOM 539 C CA . PRO A 1 68 ? 4.977 -6.300 13.044 1.00 97.06 68 PRO A CA 1
ATOM 540 C C . PRO A 1 68 ? 4.592 -7.544 12.220 1.00 97.06 68 PRO A C 1
ATOM 542 O O . PRO A 1 68 ? 5.196 -7.798 11.176 1.00 97.06 68 PRO A O 1
ATOM 545 N N . HIS A 1 69 ? 3.578 -8.316 12.638 1.00 95.50 69 HIS A N 1
ATOM 546 C CA . HIS A 1 69 ? 3.033 -9.433 11.847 1.00 95.50 69 HIS A CA 1
ATOM 547 C C . HIS A 1 69 ? 2.087 -8.963 10.733 1.00 95.50 69 HIS A C 1
ATOM 549 O O . HIS A 1 69 ? 1.872 -9.661 9.735 1.00 95.50 69 HIS A O 1
ATOM 555 N N . LEU A 1 70 ? 1.511 -7.774 10.893 1.00 96.69 70 LEU A N 1
ATOM 556 C CA . LEU A 1 70 ? 0.690 -7.125 9.885 1.00 96.69 70 LEU A CA 1
ATOM 557 C C . LEU A 1 70 ? 1.579 -6.531 8.786 1.00 96.69 70 LEU A C 1
ATOM 559 O O . LEU A 1 70 ? 1.450 -6.902 7.613 1.00 96.69 70 LEU A O 1
ATOM 563 N N . ILE A 1 71 ? 2.507 -5.667 9.196 1.00 98.44 71 ILE A N 1
ATOM 564 C CA . ILE A 1 71 ? 3.417 -4.888 8.360 1.00 98.44 71 ILE A CA 1
ATOM 565 C C . ILE A 1 71 ? 4.739 -4.694 9.117 1.00 98.44 71 ILE A C 1
ATOM 567 O O . ILE A 1 71 ? 4.762 -4.183 10.230 1.00 98.44 71 ILE A O 1
ATOM 571 N N . SER A 1 72 ? 5.853 -5.143 8.540 1.00 98.31 72 SER A N 1
ATOM 572 C CA . SER A 1 72 ? 7.151 -5.098 9.224 1.00 98.31 72 SER A CA 1
ATOM 573 C C . SER A 1 72 ? 7.786 -3.706 9.175 1.00 98.31 72 SER A C 1
ATOM 575 O O . SER A 1 72 ? 7.538 -2.938 8.244 1.00 98.31 72 SER A O 1
ATOM 577 N N . ASP A 1 73 ? 8.700 -3.414 10.103 1.00 97.56 73 ASP A N 1
ATOM 578 C CA . ASP A 1 73 ? 9.477 -2.162 10.102 1.00 97.56 73 ASP A CA 1
ATOM 579 C C . ASP A 1 73 ? 10.261 -1.957 8.798 1.00 97.56 73 ASP A C 1
ATOM 581 O O . ASP A 1 73 ? 10.340 -0.846 8.267 1.00 97.56 73 ASP A O 1
ATOM 585 N N . GLY A 1 74 ? 10.792 -3.047 8.231 1.00 97.94 74 GLY A N 1
ATOM 586 C CA . GLY A 1 74 ? 11.451 -3.023 6.925 1.00 97.94 74 GLY A CA 1
ATOM 587 C C . GLY A 1 74 ? 10.493 -2.614 5.806 1.00 97.94 74 GLY A C 1
ATOM 588 O O . GLY A 1 74 ? 10.856 -1.808 4.955 1.00 97.94 74 GLY A O 1
ATOM 589 N N . PHE A 1 75 ? 9.244 -3.088 5.838 1.00 98.56 75 PHE A N 1
ATOM 590 C CA . PHE A 1 75 ? 8.221 -2.676 4.878 1.00 98.56 75 PHE A CA 1
ATOM 591 C C . PHE A 1 75 ? 7.846 -1.197 5.062 1.00 98.56 75 PHE A C 1
ATOM 593 O O . PHE A 1 75 ? 7.777 -0.453 4.084 1.00 98.56 75 PHE A O 1
ATOM 600 N N . LEU A 1 76 ? 7.655 -0.749 6.309 1.00 98.38 76 LEU A N 1
ATOM 601 C CA . LEU A 1 76 ? 7.365 0.655 6.621 1.00 98.38 76 LEU A CA 1
ATOM 602 C C . LEU A 1 76 ? 8.483 1.593 6.150 1.00 98.38 76 LEU A C 1
ATOM 604 O O . LEU A 1 76 ? 8.203 2.696 5.687 1.00 98.38 76 LEU A O 1
ATOM 608 N N . THR A 1 77 ? 9.735 1.145 6.236 1.00 97.94 77 THR A N 1
ATOM 609 C CA . THR A 1 77 ? 10.905 1.888 5.757 1.00 97.94 77 THR A CA 1
ATOM 610 C C . THR A 1 77 ? 10.969 1.903 4.227 1.00 97.94 77 THR A C 1
ATOM 612 O O . THR A 1 77 ? 11.069 2.974 3.631 1.00 97.94 77 THR A O 1
ATOM 615 N N . GLN A 1 78 ? 10.847 0.736 3.584 1.00 98.19 78 GLN A N 1
ATOM 616 C CA . GLN A 1 78 ? 10.994 0.568 2.131 1.00 98.19 78 GLN A CA 1
ATOM 617 C C . GLN A 1 78 ? 9.934 1.329 1.323 1.00 98.19 78 GLN A C 1
ATOM 619 O O . GLN A 1 78 ? 10.231 1.863 0.257 1.00 98.19 78 GLN A O 1
ATOM 624 N N . PHE A 1 79 ? 8.694 1.370 1.818 1.00 98.56 79 PHE A N 1
ATOM 625 C CA . PHE A 1 79 ? 7.552 1.969 1.117 1.00 98.56 79 PHE A CA 1
ATOM 626 C C . PHE A 1 79 ? 7.048 3.256 1.785 1.00 98.56 79 PHE A C 1
ATOM 628 O O . PHE A 1 79 ? 5.991 3.785 1.433 1.00 98.56 79 PHE A O 1
ATOM 635 N N . GLY A 1 80 ? 7.784 3.762 2.775 1.00 97.81 80 GLY A N 1
ATOM 636 C CA . GLY A 1 80 ? 7.385 4.904 3.585 1.00 97.81 80 GLY A CA 1
ATOM 637 C C . GLY A 1 80 ? 7.477 6.243 2.859 1.00 97.81 80 GLY A C 1
ATOM 638 O O . GLY A 1 80 ? 8.075 6.381 1.789 1.00 97.81 80 GLY A O 1
ATOM 639 N N . ARG A 1 81 ? 6.900 7.279 3.476 1.00 93.75 81 ARG A N 1
ATOM 640 C CA . ARG A 1 81 ? 7.028 8.665 3.003 1.00 93.75 81 ARG A CA 1
ATOM 641 C C . ARG A 1 81 ? 8.508 9.053 2.895 1.00 93.75 81 ARG A C 1
ATOM 643 O O . ARG A 1 81 ? 9.224 8.998 3.887 1.00 93.75 81 ARG A O 1
ATOM 650 N N . GLY A 1 82 ? 8.922 9.522 1.719 1.00 94.06 82 GLY A N 1
ATOM 651 C CA . GLY A 1 82 ? 10.302 9.943 1.454 1.00 94.06 82 GLY A CA 1
ATOM 652 C C . GLY A 1 82 ? 11.245 8.812 1.034 1.00 94.06 82 GLY A C 1
ATOM 653 O O . GLY A 1 82 ? 12.404 9.096 0.751 1.00 94.06 82 GLY A O 1
ATOM 654 N N . SER A 1 83 ? 10.765 7.564 0.956 1.00 97.00 83 SER A N 1
ATOM 655 C CA . SER A 1 83 ? 11.502 6.491 0.281 1.00 97.00 83 SER A CA 1
ATOM 656 C C . SER A 1 83 ? 11.634 6.788 -1.216 1.00 97.00 83 SER A C 1
ATOM 658 O O . SER A 1 83 ? 10.781 7.456 -1.810 1.00 97.00 83 SER A O 1
ATOM 660 N N . VAL A 1 84 ? 12.720 6.303 -1.816 1.00 95.88 84 VAL A N 1
ATOM 661 C CA . VAL A 1 84 ? 12.998 6.449 -3.247 1.00 95.88 84 VAL A CA 1
ATOM 662 C C . VAL A 1 84 ? 12.764 5.090 -3.911 1.00 95.88 84 VAL A C 1
ATOM 664 O O . VAL A 1 84 ? 13.394 4.120 -3.490 1.00 95.88 84 VAL A O 1
ATOM 667 N N . PRO A 1 85 ? 11.858 4.985 -4.898 1.00 96.25 85 PRO A N 1
ATOM 668 C CA . PRO A 1 85 ? 11.657 3.751 -5.648 1.00 96.25 85 PRO A CA 1
ATOM 669 C C . PRO A 1 85 ? 12.915 3.338 -6.416 1.00 96.25 85 PRO A C 1
ATOM 671 O O . PRO A 1 85 ? 13.562 4.185 -7.033 1.00 96.25 85 PRO A O 1
ATOM 674 N N . ASP A 1 86 ? 13.214 2.044 -6.421 1.00 95.00 86 ASP A N 1
ATOM 675 C CA . ASP A 1 86 ? 14.335 1.444 -7.142 1.00 95.00 86 ASP A CA 1
ATOM 676 C C . ASP A 1 86 ? 13.785 0.464 -8.204 1.00 95.00 86 ASP A C 1
ATOM 678 O O . ASP A 1 86 ? 12.913 -0.354 -7.908 1.00 95.00 86 ASP A O 1
ATOM 682 N N . PRO A 1 87 ? 14.200 0.548 -9.477 1.00 93.94 87 PRO A N 1
ATOM 683 C CA . PRO A 1 87 ? 13.718 -0.375 -10.499 1.00 93.94 87 PRO A CA 1
ATOM 684 C C . PRO A 1 87 ? 14.286 -1.799 -10.366 1.00 93.94 87 PRO A C 1
ATOM 686 O O . PRO A 1 87 ? 13.803 -2.683 -11.073 1.00 93.94 87 PRO A O 1
ATOM 689 N N . ASP A 1 88 ? 15.298 -2.046 -9.524 1.00 95.56 88 ASP A N 1
ATOM 690 C CA . ASP A 1 88 ? 15.881 -3.375 -9.312 1.00 95.56 88 ASP A CA 1
ATOM 691 C C . ASP A 1 88 ? 14.944 -4.276 -8.476 1.00 95.56 88 ASP A C 1
ATOM 693 O O . ASP A 1 88 ? 14.786 -4.057 -7.267 1.00 95.56 88 ASP A O 1
ATOM 697 N N . PRO A 1 89 ? 14.367 -5.350 -9.061 1.00 95.12 89 PRO A N 1
ATOM 698 C CA . PRO A 1 89 ? 13.497 -6.278 -8.341 1.00 95.12 89 PRO A CA 1
ATOM 699 C C . PRO A 1 89 ? 14.163 -6.940 -7.128 1.00 95.12 89 PRO A C 1
ATOM 701 O O . PRO A 1 89 ? 13.459 -7.379 -6.221 1.00 95.12 89 PRO A O 1
ATOM 704 N N . ALA A 1 90 ? 15.498 -7.040 -7.098 1.00 96.12 90 ALA A N 1
ATOM 705 C CA . ALA A 1 90 ? 16.229 -7.649 -5.988 1.00 96.12 90 ALA A CA 1
ATOM 706 C C . ALA A 1 90 ? 16.155 -6.823 -4.692 1.00 96.12 90 ALA A C 1
ATOM 708 O O . ALA A 1 90 ? 16.383 -7.361 -3.608 1.00 96.12 90 ALA A O 1
ATOM 709 N N . THR A 1 91 ? 15.804 -5.538 -4.791 1.00 95.44 91 THR A N 1
ATOM 710 C CA . THR A 1 91 ? 15.679 -4.624 -3.644 1.00 95.44 91 THR A CA 1
ATOM 711 C C . THR A 1 91 ? 14.306 -4.690 -2.964 1.00 95.44 91 THR A C 1
ATOM 713 O O . THR A 1 91 ? 14.112 -4.106 -1.897 1.00 95.44 91 THR A O 1
ATOM 716 N N . TYR A 1 92 ? 13.353 -5.438 -3.536 1.00 97.12 92 TYR A N 1
ATOM 717 C CA . TYR A 1 92 ? 11.976 -5.522 -3.054 1.00 97.12 92 TYR A CA 1
ATOM 718 C C . TYR A 1 92 ? 11.526 -6.958 -2.760 1.00 97.12 92 TYR A C 1
ATOM 720 O O . TYR A 1 92 ? 12.007 -7.925 -3.354 1.00 97.12 92 TYR A O 1
ATOM 728 N N . PRO A 1 93 ? 10.511 -7.131 -1.892 1.00 97.06 93 PRO A N 1
ATOM 729 C CA . PRO A 1 93 ? 9.743 -8.366 -1.853 1.00 97.06 93 PRO A CA 1
ATOM 730 C C . PRO A 1 93 ? 9.080 -8.639 -3.209 1.00 97.06 93 PRO A C 1
ATOM 732 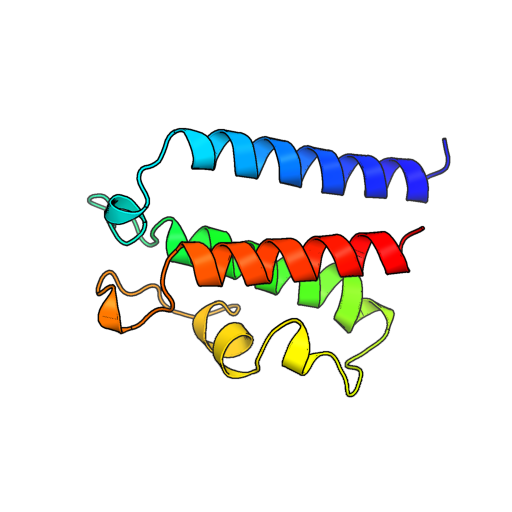O O . PRO A 1 93 ? 8.720 -7.720 -3.944 1.00 97.06 93 PRO A O 1
ATOM 735 N N . ARG A 1 94 ? 8.831 -9.916 -3.515 1.00 97.62 94 ARG A N 1
ATOM 736 C CA . ARG A 1 94 ? 8.090 -10.300 -4.727 1.00 97.62 94 ARG A CA 1
ATOM 737 C C . ARG A 1 94 ? 6.685 -9.662 -4.746 1.00 97.62 94 ARG A C 1
ATOM 739 O O . ARG A 1 94 ? 6.087 -9.541 -3.673 1.00 97.62 94 ARG A O 1
ATOM 746 N N . PRO A 1 95 ? 6.113 -9.352 -5.926 1.00 97.75 95 PRO A N 1
ATOM 747 C CA . PRO A 1 95 ? 4.769 -8.783 -6.084 1.00 97.75 95 PRO A CA 1
ATOM 748 C C . PRO A 1 95 ? 3.693 -9.408 -5.189 1.00 97.75 95 PRO A C 1
ATOM 750 O O . PRO A 1 95 ? 3.043 -8.702 -4.416 1.00 97.75 95 PRO A O 1
ATOM 753 N N . GLY A 1 96 ? 3.582 -10.740 -5.187 1.00 97.25 96 GLY A N 1
ATOM 754 C CA . GLY A 1 96 ? 2.634 -11.457 -4.331 1.00 97.25 96 GLY A CA 1
ATOM 755 C C . GLY A 1 96 ? 2.819 -11.208 -2.825 1.00 97.25 96 GLY A C 1
ATOM 756 O O . GLY A 1 96 ? 1.837 -11.131 -2.090 1.00 97.25 96 GLY A O 1
ATOM 757 N N . ALA A 1 97 ? 4.053 -11.009 -2.347 1.00 98.19 97 ALA A N 1
ATOM 758 C CA . ALA A 1 97 ? 4.317 -10.682 -0.943 1.00 98.19 97 ALA A CA 1
ATOM 759 C C . ALA A 1 97 ? 3.893 -9.245 -0.597 1.00 98.19 97 ALA A C 1
ATOM 761 O O . ALA A 1 97 ? 3.329 -9.014 0.474 1.00 98.19 97 ALA A O 1
ATOM 762 N N . ILE A 1 98 ? 4.107 -8.295 -1.514 1.00 98.56 98 ILE A N 1
ATOM 763 C CA . ILE A 1 98 ? 3.637 -6.908 -1.369 1.00 98.56 98 ILE A CA 1
ATOM 764 C C . ILE A 1 98 ? 2.103 -6.885 -1.337 1.00 98.56 98 ILE A C 1
ATOM 766 O O . ILE A 1 98 ? 1.511 -6.289 -0.434 1.00 98.56 98 ILE A O 1
ATOM 770 N N . ARG A 1 99 ? 1.452 -7.605 -2.263 1.00 97.94 99 ARG A N 1
ATOM 771 C CA . ARG A 1 99 ? -0.010 -7.742 -2.301 1.00 97.94 99 ARG A CA 1
ATOM 772 C C . ARG A 1 99 ? -0.557 -8.356 -1.014 1.00 97.94 99 ARG A C 1
ATOM 774 O O . ARG A 1 99 ? -1.521 -7.838 -0.463 1.00 97.94 99 ARG A O 1
ATOM 781 N N . ALA A 1 100 ? 0.102 -9.383 -0.481 1.00 98.38 100 ALA A N 1
ATOM 782 C CA . ALA A 1 100 ? -0.307 -10.008 0.772 1.00 98.38 100 ALA A CA 1
ATOM 783 C C . ALA A 1 100 ? -0.252 -9.041 1.971 1.00 98.38 100 ALA A C 1
ATOM 785 O O . ALA A 1 100 ? -1.111 -9.118 2.847 1.00 98.38 100 ALA A O 1
ATOM 786 N N . VAL A 1 101 ? 0.733 -8.134 2.040 1.00 98.75 101 VAL A N 1
ATOM 787 C CA . VAL A 1 101 ? 0.775 -7.089 3.086 1.00 98.75 101 VAL A CA 1
ATOM 788 C C . VAL A 1 101 ? -0.405 -6.133 2.926 1.00 98.75 101 VAL A C 1
ATOM 790 O O . VAL A 1 101 ? -1.118 -5.880 3.894 1.00 98.75 101 VAL A O 1
ATOM 793 N N . LEU A 1 102 ? -0.652 -5.671 1.701 1.00 98.62 102 LEU A N 1
ATOM 794 C CA . LEU A 1 102 ? -1.771 -4.792 1.373 1.00 98.62 102 LEU A CA 1
ATOM 795 C C . LEU A 1 102 ? -3.131 -5.417 1.740 1.00 98.62 102 LEU A C 1
ATOM 797 O O . LEU A 1 102 ? -3.964 -4.751 2.348 1.00 98.62 102 LEU A O 1
ATOM 801 N N . ASP A 1 103 ? -3.333 -6.707 1.458 1.00 98.50 103 ASP A N 1
ATOM 802 C CA . ASP A 1 103 ? -4.549 -7.440 1.834 1.00 98.50 103 ASP A CA 1
ATOM 803 C C . ASP A 1 103 ? -4.714 -7.574 3.353 1.00 98.50 103 ASP A C 1
ATOM 805 O O . ASP A 1 103 ? -5.809 -7.367 3.884 1.00 98.50 103 ASP A O 1
ATOM 809 N N . ARG A 1 104 ? -3.639 -7.919 4.079 1.00 98.44 104 ARG A N 1
ATOM 810 C CA . ARG A 1 104 ? -3.705 -8.055 5.542 1.00 98.44 104 ARG A CA 1
ATOM 811 C C . ARG A 1 104 ? -3.988 -6.716 6.220 1.00 98.44 104 ARG A C 1
ATOM 813 O O . ARG A 1 104 ? -4.829 -6.688 7.118 1.00 98.44 104 ARG A O 1
ATOM 820 N N . VAL A 1 105 ? -3.317 -5.639 5.799 1.00 98.50 105 VAL A N 1
ATOM 821 C CA . VAL A 1 105 ? -3.531 -4.281 6.330 1.00 98.50 105 VAL A CA 1
ATOM 822 C C . VAL A 1 105 ? -4.971 -3.843 6.107 1.00 98.50 105 VAL A C 1
ATOM 824 O O . VAL A 1 105 ? -5.629 -3.459 7.071 1.00 98.50 105 VAL A O 1
ATOM 827 N N . HIS A 1 106 ? -5.480 -3.977 4.881 1.00 98.19 106 HIS A N 1
ATOM 828 C CA . HIS A 1 106 ? -6.848 -3.587 4.551 1.00 98.19 106 HIS A CA 1
ATOM 829 C C . HIS A 1 106 ? -7.884 -4.345 5.388 1.00 98.19 106 HIS A C 1
ATOM 831 O O . HIS A 1 106 ? -8.770 -3.746 5.994 1.00 98.19 106 HIS A O 1
ATOM 837 N N . ARG A 1 107 ? -7.737 -5.671 5.502 1.00 97.69 107 ARG A N 1
ATOM 838 C CA . ARG A 1 107 ? -8.624 -6.485 6.340 1.00 97.69 107 ARG A CA 1
ATOM 839 C C . ARG A 1 107 ? -8.598 -6.036 7.803 1.00 97.69 107 ARG A C 1
ATOM 841 O O . ARG A 1 107 ? -9.660 -5.875 8.395 1.00 97.69 107 ARG A O 1
ATOM 848 N N . ARG A 1 108 ? -7.414 -5.782 8.372 1.00 97.50 108 ARG A N 1
ATOM 849 C CA . ARG A 1 108 ? -7.300 -5.273 9.747 1.00 97.50 108 ARG A CA 1
ATOM 850 C C . ARG A 1 108 ? -7.927 -3.884 9.899 1.00 97.50 108 ARG A C 1
ATOM 852 O O . ARG A 1 108 ? -8.543 -3.630 10.925 1.00 97.50 108 ARG A O 1
ATOM 859 N N . ALA A 1 109 ? -7.778 -3.001 8.911 1.00 96.25 109 ALA A N 1
ATOM 860 C CA . ALA A 1 109 ? -8.396 -1.676 8.927 1.00 96.25 109 ALA A CA 1
ATOM 861 C C . ALA A 1 109 ? -9.926 -1.775 8.977 1.00 96.25 109 ALA A C 1
ATOM 863 O O . ALA A 1 109 ? -10.543 -1.136 9.822 1.00 96.25 109 ALA A O 1
ATOM 864 N N . LEU A 1 110 ? -10.534 -2.629 8.148 1.00 95.50 110 LEU A N 1
ATOM 865 C CA . LEU A 1 110 ? -11.982 -2.851 8.179 1.00 95.50 110 LEU A CA 1
ATOM 866 C C . LEU A 1 110 ? -12.459 -3.486 9.493 1.00 95.50 110 LEU A C 1
ATOM 868 O O . LEU A 1 110 ? -13.494 -3.088 10.012 1.00 95.50 110 LEU A O 1
ATOM 872 N N . GLU A 1 111 ? -11.706 -4.436 10.057 1.00 94.44 111 GLU A N 1
ATOM 873 C CA . GLU A 1 111 ? -12.029 -5.054 11.354 1.00 94.44 111 GLU A CA 1
ATOM 874 C C . GLU A 1 111 ? -12.072 -4.039 12.514 1.00 94.44 111 GLU A C 1
ATOM 876 O O . GLU A 1 111 ? -12.815 -4.253 13.463 1.00 94.44 111 GLU A O 1
ATOM 881 N N . GLU A 1 112 ? -11.296 -2.951 12.456 1.00 92.06 112 GLU A N 1
ATOM 882 C CA . GLU A 1 112 ? -11.253 -1.915 13.509 1.00 92.06 112 GLU A CA 1
ATOM 883 C C . GLU A 1 112 ? -12.217 -0.742 13.248 1.00 92.06 112 GLU A C 1
ATOM 885 O O . GLU A 1 112 ? -12.438 0.074 14.141 1.00 92.06 112 GLU A O 1
ATOM 890 N N . LEU A 1 113 ? -12.742 -0.619 12.022 1.00 87.75 113 LEU A N 1
ATOM 891 C CA . LEU A 1 113 ? -13.661 0.450 11.605 1.00 87.75 113 LEU A CA 1
ATOM 892 C C . LEU A 1 113 ? -15.136 0.014 11.562 1.00 87.75 113 LEU A C 1
ATOM 894 O O . LEU A 1 113 ? -15.998 0.867 11.339 1.00 87.75 113 LEU A O 1
ATOM 898 N N . ASN A 1 114 ? -15.407 -1.279 11.752 1.00 73.25 114 ASN A N 1
ATOM 899 C CA . ASN A 1 114 ? -16.747 -1.847 11.941 1.00 73.25 114 ASN A CA 1
ATOM 900 C C . ASN A 1 114 ? -17.187 -1.754 13.406 1.00 73.25 114 ASN A C 1
ATOM 902 O O . ASN A 1 114 ? -18.397 -1.531 13.626 1.00 73.25 114 ASN A O 1
#

pLDDT: mean 96.0, std 3.47, range [73.25, 98.75]

Sequence (114 aa):
MSRLELLVDQIGSARRYSLSLLDDIAEGDWFRMPSGGITHVAWQVGHLAFAEYRLALERIRGVRPDDPHLISDGFLTQFGRGSVPDPDPATYPRPGAIRAVLDRVHRRALEELN

Radius of gyration: 14.62 Å; Cα contacts (8 Å, |Δi|>4): 90; chains: 1; bounding box: 42×21×39 Å

Secondary structure (DSSP, 8-state):
--HHHHHHHHHHHHHHHHHHHHHTS-GGGTT---TT-S--HHHHHHHHHHHHIIIIIIHHH---TTHHHHS-HHHHHHTSTT----S-GGGS--HHHHHHHHHHHHHHHHHHH-

Nearest PDB structures (foldseek):
  6qki-assembly1_A  TM=7.489E-01  e=1.837E-01  Chloracidobacterium thermophilum B
  8f5v-assembly1_B  TM=5.882E-01  e=1.495E-01  Mycobacterium tuberculosis
  2qnl-assembly1_A-2  TM=6.609E-01  e=3.404E-01  Cytophaga hutchinsonii ATCC 33406
  3cex-assembly1_A  TM=5.860E-01  e=6.992E-01  Enterococcus faecalis V583